Protein AF-A0A9X3INJ3-F1 (afdb_monomer)

Solvent-accessible surface area (backbone atoms only — not comparable to full-atom values): 10572 Å² total; per-residue (Å²): 135,87,86,80,90,77,91,78,90,79,89,77,86,82,79,83,78,80,84,75,80,87,81,88,72,90,76,90,74,85,86,81,88,76,89,84,79,93,75,93,72,85,84,76,77,77,71,70,76,76,66,77,76,78,73,54,71,67,59,53,51,51,54,48,41,54,52,49,52,53,53,45,51,53,50,52,51,50,50,54,54,51,53,52,49,50,54,58,47,52,54,52,34,54,50,27,50,52,52,37,55,51,52,56,52,47,65,72,72,66,77,70,95,57,58,72,59,55,52,50,55,39,55,52,22,52,52,44,42,61,53,40,54,56,49,50,54,53,48,52,52,51,50,53,52,51,51,51,52,45,52,52,50,52,52,52,42,51,51,53,52,49,54,55,68,74,71,113

Radius of gyration: 36.25 Å; Cα contacts (8 Å, |Δi|>4): 52; chains: 1; bounding box: 55×64×109 Å

pLDDT: mean 75.31, std 24.05, range [32.44, 98.19]

Mean predicted aligned error: 16.63 Å

Nearest PDB structures (foldseek):
  7p3r-assembly1_C  TM=8.326E-01  e=7.470E-01  Vibrio cholerae O1 biovar El Tor str. N16961
  6zw4-assembly1_E  TM=5.833E-01  e=7.932E-01  Nostoc punctiforme
  8to0-assembly1_GU  TM=4.268E-01  e=2.860E-01  Mus musculus
  7a0g-assembly1_III  TM=4.898E-01  e=7.035E-01  Serratia marcescens
  7a0g-assembly1_DDD  TM=4.749E-01  e=1.282E+00  Serratia marcescens

Foldseek 3Di:
DDDDDDDDDDDDDDDPPDDDDDDDDDDDDDDDDDPDDDDPDDDDPPPPVPPVPPDDPLVVLVVVLVVLVVVLVVLVVVLVVLVVVLVVLVVLLVVLVVLLVVLVVCVVVVPDPPVVVSVVSNVVSVVSNVVSVVVNVVSVVVSVVSVVVSVVSVVVSVVSVVVSVVVD

Secondary structure (DSSP, 8-state):
--------------------------------------------------------HHHHHHHHHHHHHHHHHHHHHHHHHHHHHHHHHHHHHHHHHHHHHHHHHHHHHT--S-HHHHHHHHHHHHHHHHHHHHHHHHHHHHHHHHHHHHHHHHHHHHHHHHHHHH--

Structure (mmCIF, N/CA/C/O backbone):
data_AF-A0A9X3INJ3-F1
#
_entry.id   AF-A0A9X3INJ3-F1
#
loop_
_atom_site.group_PDB
_atom_site.id
_atom_site.type_symbol
_atom_site.label_atom_id
_atom_site.label_alt_id
_atom_site.label_comp_id
_atom_site.label_asym_id
_atom_site.label_entity_id
_atom_site.label_seq_id
_atom_site.pdbx_PDB_ins_code
_atom_site.Cartn_x
_atom_site.Cartn_y
_atom_site.Cartn_z
_atom_site.occupancy
_atom_site.B_iso_or_equiv
_atom_site.auth_seq_id
_atom_site.auth_comp_id
_atom_site.auth_asym_id
_atom_site.auth_atom_id
_atom_site.pdbx_PDB_model_num
ATOM 1 N N . MET A 1 1 ? 26.661 41.328 46.134 1.00 37.25 1 MET A N 1
ATOM 2 C CA . MET A 1 1 ? 27.482 41.002 47.322 1.00 37.25 1 MET A CA 1
ATOM 3 C C . MET A 1 1 ? 26.987 39.696 47.936 1.00 37.25 1 MET A C 1
ATOM 5 O O . MET A 1 1 ? 25.804 39.412 47.857 1.00 37.25 1 MET A O 1
ATOM 9 N N . ALA A 1 2 ? 27.930 38.893 48.427 1.00 42.88 2 ALA A N 1
ATOM 10 C CA . ALA A 1 2 ? 27.868 37.470 48.782 1.00 42.88 2 ALA A CA 1
ATOM 11 C C . ALA A 1 2 ? 26.793 37.048 49.816 1.00 42.88 2 ALA A C 1
ATOM 13 O O . ALA A 1 2 ? 26.476 37.833 50.701 1.00 42.88 2 ALA A O 1
ATOM 14 N N . ALA A 1 3 ? 26.373 35.768 49.830 1.00 36.19 3 ALA A N 1
ATOM 15 C CA . ALA A 1 3 ? 26.987 34.766 50.725 1.00 36.19 3 ALA A CA 1
ATOM 16 C C . ALA A 1 3 ? 26.272 33.392 50.814 1.00 36.19 3 ALA A C 1
ATOM 18 O O . ALA A 1 3 ? 25.094 33.285 51.125 1.00 36.19 3 ALA A O 1
ATOM 19 N N . ARG A 1 4 ? 27.125 32.358 50.740 1.00 38.00 4 ARG A N 1
ATOM 20 C CA . ARG A 1 4 ? 27.182 31.136 51.571 1.00 38.00 4 ARG A CA 1
ATOM 21 C C . ARG A 1 4 ? 26.142 30.020 51.404 1.00 38.00 4 ARG A C 1
ATOM 23 O O . ARG A 1 4 ? 25.100 29.968 52.044 1.00 38.00 4 ARG A O 1
ATOM 30 N N . GLN A 1 5 ? 26.640 28.977 50.740 1.00 46.69 5 GLN A N 1
ATOM 31 C CA . GLN A 1 5 ? 26.386 27.569 51.040 1.00 46.69 5 GLN A CA 1
ATOM 32 C C . GLN A 1 5 ? 26.570 27.245 52.535 1.00 46.69 5 GLN A C 1
ATOM 34 O O . GLN A 1 5 ? 27.584 27.597 53.145 1.00 46.69 5 GLN A O 1
ATOM 39 N N . ARG A 1 6 ? 25.654 26.441 53.085 1.00 44.66 6 ARG A N 1
ATOM 40 C CA . ARG A 1 6 ? 25.938 25.539 54.208 1.00 44.66 6 ARG A CA 1
ATOM 41 C C . ARG A 1 6 ? 25.387 24.151 53.898 1.00 44.66 6 ARG A C 1
ATOM 43 O O . ARG A 1 6 ? 24.183 23.933 53.889 1.00 44.66 6 ARG A O 1
ATOM 50 N N . ARG A 1 7 ? 26.308 23.209 53.677 1.00 43.25 7 ARG A N 1
ATOM 51 C CA . ARG A 1 7 ? 26.059 21.768 53.776 1.00 43.25 7 ARG A CA 1
ATOM 52 C C . ARG A 1 7 ? 25.713 21.428 55.228 1.00 43.25 7 ARG A C 1
ATOM 54 O O . ARG A 1 7 ? 26.461 21.798 56.131 1.00 43.25 7 ARG A O 1
ATOM 61 N N . ARG A 1 8 ? 24.656 20.646 55.442 1.00 41.75 8 ARG A N 1
ATOM 62 C CA . ARG A 1 8 ? 24.511 19.800 56.631 1.00 41.75 8 ARG A CA 1
ATOM 63 C C . ARG A 1 8 ? 24.360 18.351 56.180 1.00 41.75 8 ARG A C 1
ATOM 65 O O . ARG A 1 8 ? 23.383 17.998 55.534 1.00 41.75 8 ARG A O 1
ATOM 72 N N . LYS A 1 9 ? 25.368 17.540 56.513 1.00 42.38 9 LYS A N 1
ATOM 73 C CA . LYS A 1 9 ? 25.232 16.091 56.672 1.00 42.38 9 LYS A CA 1
ATOM 74 C C . LYS A 1 9 ? 24.549 15.854 58.020 1.00 42.38 9 LYS A C 1
ATOM 76 O O . LYS A 1 9 ? 25.001 16.403 59.022 1.00 42.38 9 LYS A O 1
ATOM 81 N N . GLY A 1 10 ? 23.509 15.034 58.028 1.00 41.25 10 GLY A N 1
ATOM 82 C CA . GLY A 1 10 ? 22.873 14.502 59.226 1.00 41.25 10 GLY A CA 1
ATOM 83 C C . GLY A 1 10 ? 22.195 13.193 58.853 1.00 41.25 10 GLY A C 1
ATOM 84 O O . GLY A 1 10 ? 21.241 13.195 58.087 1.00 41.25 10 GLY A O 1
ATOM 85 N N . ASN A 1 11 ? 22.763 12.087 59.327 1.00 40.94 11 ASN A N 1
ATOM 86 C CA . ASN A 1 11 ? 22.189 10.750 59.243 1.00 40.94 11 ASN A CA 1
ATOM 87 C C . ASN A 1 11 ? 20.947 10.668 60.137 1.00 40.94 11 ASN A C 1
ATOM 89 O O . ASN A 1 11 ? 20.988 11.170 61.258 1.00 40.94 11 ASN A O 1
ATOM 93 N N . GLY A 1 12 ? 19.917 9.945 59.697 1.00 39.34 12 GLY A N 1
ATOM 94 C CA . GLY A 1 12 ? 18.879 9.446 60.600 1.00 39.34 12 GLY A CA 1
ATOM 95 C C . GLY A 1 12 ? 17.473 9.483 60.019 1.00 39.34 12 GLY A C 1
ATOM 96 O O . GLY A 1 12 ? 16.795 10.492 60.125 1.00 39.34 12 GLY A O 1
ATOM 97 N N . SER A 1 13 ? 17.048 8.346 59.462 1.00 51.56 13 SER A N 1
ATOM 98 C CA . SER A 1 13 ? 15.657 7.866 59.437 1.00 51.56 13 SER A CA 1
ATOM 99 C C . SER A 1 13 ? 14.549 8.889 59.136 1.00 51.56 13 SER A C 1
ATOM 101 O O . SER A 1 13 ? 13.801 9.264 60.038 1.00 51.56 13 SER A O 1
ATOM 103 N N . ASP A 1 14 ? 14.346 9.219 57.861 1.00 37.09 14 ASP A N 1
ATOM 104 C CA . ASP A 1 14 ? 13.093 9.841 57.423 1.00 37.09 14 ASP A CA 1
ATOM 105 C C . ASP A 1 14 ? 12.085 8.768 57.002 1.00 37.09 14 ASP A C 1
ATOM 107 O O . ASP A 1 14 ? 12.082 8.243 55.887 1.00 37.09 14 ASP A O 1
ATOM 111 N N . ARG A 1 15 ? 11.203 8.442 57.951 1.00 40.09 15 ARG A N 1
ATOM 112 C CA . ARG A 1 15 ? 9.884 7.881 57.664 1.00 40.09 15 ARG A CA 1
ATOM 113 C C . ARG A 1 15 ? 9.067 8.966 56.963 1.00 40.09 15 ARG A C 1
ATOM 115 O O . ARG A 1 15 ? 8.574 9.881 57.617 1.00 40.09 15 ARG A O 1
ATOM 122 N N . MET A 1 16 ? 8.855 8.835 55.656 1.00 33.16 16 MET A N 1
ATOM 123 C CA . MET A 1 16 ? 7.776 9.558 54.984 1.00 33.16 16 MET A CA 1
ATOM 124 C C . MET A 1 16 ? 6.436 8.933 55.384 1.00 33.16 16 MET A C 1
ATOM 126 O O . MET A 1 16 ? 5.997 7.927 54.830 1.00 33.16 16 MET A O 1
ATOM 130 N N . VAL A 1 17 ? 5.792 9.534 56.381 1.00 33.91 17 VAL A N 1
ATOM 131 C CA . VAL A 1 17 ? 4.370 9.333 56.655 1.00 33.91 17 VAL A CA 1
ATOM 132 C C . VAL A 1 17 ? 3.607 10.203 55.659 1.00 33.91 17 VAL A C 1
ATOM 134 O O . VAL A 1 17 ? 3.497 11.413 55.837 1.00 33.91 17 VAL A O 1
ATOM 137 N N . VAL A 1 18 ? 3.107 9.593 54.585 1.00 37.69 18 VAL A N 1
ATOM 138 C CA . VAL A 1 18 ? 2.124 10.237 53.708 1.00 37.69 18 VAL A CA 1
ATOM 139 C C . VAL A 1 18 ? 0.793 10.240 54.454 1.00 37.69 18 VAL A C 1
ATOM 141 O O . VAL A 1 18 ? 0.135 9.211 54.602 1.00 37.69 18 VAL A O 1
ATOM 144 N N . SER A 1 19 ? 0.415 11.408 54.960 1.00 34.38 19 SER A N 1
ATOM 145 C CA . SER A 1 19 ? -0.905 11.680 55.509 1.00 34.38 19 SER A CA 1
ATOM 146 C C . SER A 1 19 ? -1.931 11.736 54.372 1.00 34.38 19 SER A C 1
ATOM 148 O O . SER A 1 19 ? -2.083 12.747 53.695 1.00 34.38 19 SER A O 1
ATOM 150 N N . CYS A 1 20 ? -2.668 10.644 54.162 1.00 32.44 20 CYS A N 1
ATOM 151 C CA . CYS A 1 20 ? -3.942 10.697 53.446 1.00 32.44 20 CYS A CA 1
ATOM 152 C C . CYS A 1 20 ? -5.075 10.908 54.454 1.00 32.44 20 CYS A C 1
ATOM 154 O O . CYS A 1 20 ? -5.321 10.073 55.326 1.00 32.44 20 CYS A O 1
ATOM 156 N N . SER A 1 21 ? -5.748 12.050 54.334 1.00 33.12 21 SER A N 1
ATOM 157 C CA . SER A 1 21 ? -6.966 12.398 55.063 1.00 33.12 21 SER A CA 1
ATOM 158 C C . SER A 1 21 ? -8.090 11.372 54.826 1.00 33.12 21 SER A C 1
ATOM 160 O O . SER A 1 21 ? -8.187 10.808 53.734 1.00 33.12 21 SER A O 1
ATOM 162 N N . PRO A 1 22 ? -8.986 11.143 55.805 1.00 39.06 22 PRO A N 1
ATOM 163 C CA . PRO A 1 22 ? -10.019 10.127 55.690 1.00 39.06 22 PRO A CA 1
ATOM 164 C C . PRO A 1 22 ? -11.254 10.701 54.987 1.00 39.06 22 PRO A C 1
ATOM 166 O O . PRO A 1 22 ? -12.065 11.401 55.595 1.00 39.06 22 PRO A O 1
ATOM 169 N N . ILE A 1 23 ? -11.454 10.359 53.714 1.00 39.19 23 ILE A N 1
ATOM 170 C CA . ILE A 1 23 ? -12.781 10.473 53.101 1.00 39.19 23 ILE A CA 1
ATOM 171 C C . ILE A 1 23 ? -13.597 9.267 53.564 1.00 39.19 23 ILE A C 1
ATOM 173 O O . ILE A 1 23 ? -13.473 8.151 53.065 1.00 39.19 23 ILE A O 1
ATOM 177 N N . ARG A 1 24 ? -14.443 9.524 54.565 1.00 44.22 24 ARG A N 1
ATOM 178 C CA . ARG A 1 24 ? -15.572 8.678 54.955 1.00 44.22 24 ARG A CA 1
ATOM 179 C C . ARG A 1 24 ? -16.415 8.342 53.723 1.00 44.22 24 ARG A C 1
ATOM 181 O O . ARG A 1 24 ? -17.134 9.219 53.255 1.00 44.22 24 ARG A O 1
ATOM 188 N N . LYS A 1 25 ? -16.460 7.076 53.304 1.00 41.50 25 LYS A N 1
ATOM 189 C CA . LYS A 1 25 ? -17.692 6.454 52.789 1.00 41.50 25 LYS A CA 1
ATOM 190 C C . LYS A 1 25 ? -17.772 5.001 53.248 1.00 41.50 25 LYS A C 1
ATOM 192 O O . LYS A 1 25 ? -16.819 4.238 53.164 1.00 41.50 25 LYS A O 1
ATOM 197 N N . ARG A 1 26 ? -18.936 4.691 53.813 1.00 43.78 26 ARG A N 1
ATOM 198 C CA . ARG A 1 26 ? -19.345 3.415 54.389 1.00 43.78 26 ARG A CA 1
ATOM 199 C C . ARG A 1 26 ? -19.312 2.316 53.323 1.00 43.78 26 ARG A C 1
ATOM 201 O O . ARG A 1 26 ? -19.995 2.431 52.313 1.00 43.78 26 ARG A O 1
ATOM 208 N N . CYS A 1 27 ? -18.625 1.224 53.617 1.00 33.06 27 CYS A N 1
ATOM 209 C CA . CYS A 1 27 ? -19.067 -0.110 53.233 1.00 33.06 27 CYS A CA 1
ATOM 210 C C . CYS A 1 27 ? -18.852 -0.987 54.460 1.00 33.06 27 CYS A C 1
ATOM 212 O O . CYS A 1 27 ? -17.725 -1.154 54.922 1.00 33.06 27 CYS A O 1
ATOM 214 N N . GLY A 1 28 ? -19.960 -1.420 55.056 1.00 36.62 28 GLY A N 1
ATOM 215 C CA . GLY A 1 28 ? -19.946 -2.289 56.217 1.00 36.62 28 GLY A CA 1
ATOM 216 C C . GLY A 1 28 ? -19.360 -3.641 55.839 1.00 36.62 28 GLY A C 1
ATOM 217 O O . GLY A 1 28 ? -19.847 -4.295 54.922 1.00 36.62 28 GLY A O 1
ATOM 218 N N . ILE A 1 29 ? -18.333 -4.051 56.570 1.00 37.44 29 ILE A N 1
ATOM 219 C CA . ILE A 1 29 ? -17.998 -5.455 56.753 1.00 37.44 29 ILE A CA 1
ATOM 220 C C . ILE A 1 29 ? -18.243 -5.726 58.231 1.00 37.44 29 ILE A C 1
ATOM 222 O O . ILE A 1 29 ? -17.855 -4.943 59.099 1.00 37.44 29 ILE A O 1
ATOM 226 N N . ILE A 1 30 ? -18.991 -6.794 58.468 1.00 38.09 30 ILE A N 1
ATOM 227 C CA . ILE A 1 30 ? -19.385 -7.303 59.773 1.00 38.09 30 ILE A CA 1
ATOM 228 C C . ILE A 1 30 ? -18.137 -7.510 60.641 1.00 38.09 30 ILE A C 1
ATOM 230 O O . ILE A 1 30 ? -17.103 -7.990 60.179 1.00 38.09 30 ILE A O 1
ATOM 234 N N . VAL A 1 31 ? -18.276 -7.106 61.899 1.00 42.25 31 VAL A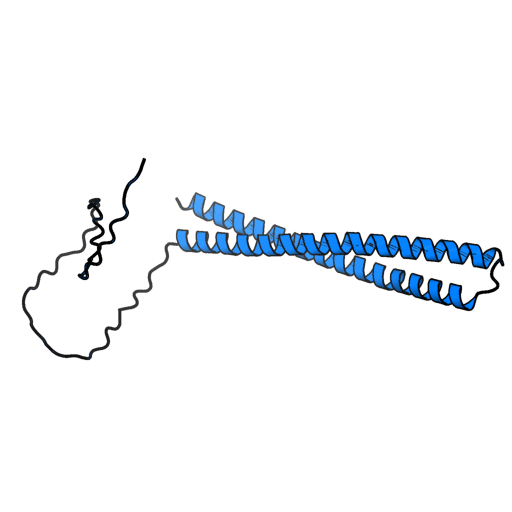 N 1
ATOM 235 C CA . VAL A 1 31 ? -17.335 -7.279 63.004 1.00 42.25 31 VAL A CA 1
ATOM 236 C C . VAL A 1 31 ? -16.952 -8.753 63.162 1.00 42.25 31 VAL A C 1
ATOM 238 O O . VAL A 1 31 ? -17.825 -9.606 63.290 1.00 42.25 31 VAL A O 1
ATOM 241 N N . ALA A 1 32 ? -15.653 -9.027 63.246 1.00 36.66 32 ALA A N 1
ATOM 242 C CA . ALA A 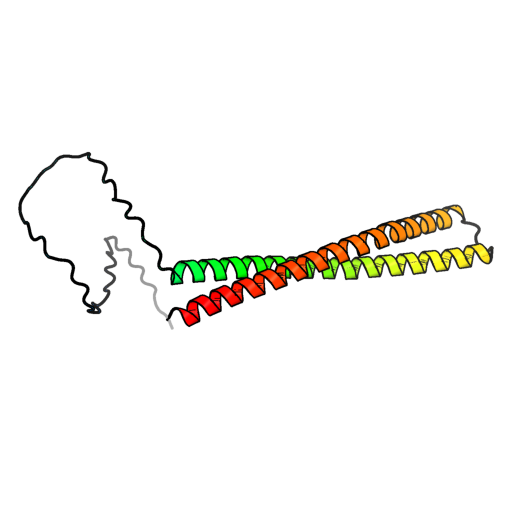1 32 ? -15.129 -10.097 64.085 1.00 36.66 32 ALA A CA 1
ATOM 243 C C . ALA A 1 32 ? -14.021 -9.473 64.938 1.00 36.66 32 ALA A C 1
ATOM 245 O O . ALA A 1 32 ? -12.874 -9.334 64.517 1.00 36.66 32 ALA A O 1
ATOM 246 N N . ASP A 1 33 ? -14.446 -8.979 66.094 1.00 44.56 33 ASP A N 1
ATOM 247 C CA . ASP A 1 33 ? -13.589 -8.682 67.227 1.00 44.56 33 ASP A CA 1
ATOM 248 C C . ASP A 1 33 ? -13.317 -10.032 67.892 1.00 44.56 33 ASP A C 1
ATOM 250 O O . ASP A 1 33 ? -14.250 -10.678 68.363 1.00 44.56 33 ASP A O 1
ATOM 254 N N . ASP A 1 34 ? -12.074 -10.500 67.854 1.00 35.66 34 ASP A N 1
ATOM 255 C CA . ASP A 1 34 ? -11.632 -11.517 68.802 1.00 35.66 34 ASP A CA 1
ATOM 256 C C . ASP A 1 34 ? -10.166 -11.258 69.135 1.00 35.66 34 ASP A C 1
ATOM 258 O O . ASP A 1 34 ? -9.215 -11.653 68.452 1.00 35.66 34 ASP A O 1
ATOM 262 N N . SER A 1 35 ? -9.994 -10.459 70.180 1.00 47.41 35 SER A N 1
ATOM 263 C CA . SER A 1 35 ? -8.727 -10.328 70.866 1.00 47.41 35 SER A CA 1
ATOM 264 C C . SER A 1 35 ? -8.492 -11.606 71.668 1.00 47.41 35 SER A C 1
ATOM 266 O O . SER A 1 35 ? -9.331 -11.981 72.480 1.00 47.41 35 SER A O 1
ATOM 268 N N . ARG A 1 36 ? -7.277 -12.158 71.526 1.00 46.62 36 ARG A N 1
ATOM 269 C CA . ARG A 1 36 ? -6.676 -13.319 72.220 1.00 46.62 36 ARG A CA 1
ATOM 270 C C . ARG A 1 36 ? -6.731 -14.597 71.391 1.00 46.62 36 ARG A C 1
ATOM 272 O O . ARG A 1 36 ? -7.689 -15.338 71.462 1.00 46.62 36 ARG A O 1
ATOM 279 N N . LEU A 1 37 ? -5.618 -14.897 70.726 1.00 41.94 37 LEU A N 1
ATOM 280 C CA . LEU A 1 37 ? -4.952 -16.201 70.779 1.00 41.94 37 LEU A CA 1
ATOM 281 C C . LEU A 1 37 ? -3.557 -16.012 70.174 1.00 41.94 37 LEU A C 1
ATOM 283 O O . LEU A 1 37 ? -3.386 -15.803 68.975 1.00 41.94 37 LEU A O 1
ATOM 287 N N . GLY A 1 38 ? -2.546 -16.010 71.042 1.00 45.28 38 GLY A N 1
ATOM 288 C CA . GLY A 1 38 ? -1.163 -16.140 70.616 1.00 45.28 38 GLY A CA 1
ATOM 289 C C . GLY A 1 38 ? -0.933 -17.561 70.123 1.00 45.28 38 GLY A C 1
ATOM 290 O O . GLY A 1 38 ? -1.098 -18.509 70.886 1.00 45.28 38 GLY A O 1
ATOM 291 N N . CYS A 1 39 ? -0.527 -17.707 68.867 1.00 36.22 39 CYS A N 1
ATOM 292 C CA . CYS A 1 39 ? 0.024 -18.946 68.333 1.00 36.22 39 CYS A CA 1
ATOM 293 C C . CYS A 1 39 ? 1.221 -18.591 67.445 1.00 36.22 39 CYS A C 1
ATOM 295 O O . CYS A 1 39 ? 1.070 -18.206 66.288 1.00 36.22 39 CYS A O 1
ATOM 297 N N . ASN A 1 40 ? 2.421 -18.702 68.019 1.00 46.94 40 ASN A N 1
ATOM 298 C CA . ASN A 1 40 ? 3.650 -18.910 67.263 1.00 46.94 40 ASN A CA 1
ATOM 299 C C . ASN A 1 40 ? 3.553 -20.286 66.596 1.00 46.94 40 ASN A C 1
ATOM 301 O O . ASN A 1 40 ? 3.553 -21.275 67.321 1.00 46.94 40 ASN A O 1
ATOM 305 N N . LEU A 1 41 ? 3.455 -20.336 65.264 1.00 42.88 41 LEU A N 1
ATOM 306 C CA . LEU A 1 41 ? 3.723 -21.507 64.413 1.00 42.88 41 LEU A CA 1
ATOM 307 C C . LEU A 1 41 ? 3.742 -21.059 62.934 1.00 42.88 41 LEU A C 1
ATOM 309 O O . LEU A 1 41 ? 2.711 -20.936 62.278 1.00 42.88 41 LEU A O 1
ATOM 313 N N . GLU A 1 42 ? 4.940 -20.796 62.414 1.00 41.59 42 GLU A N 1
ATOM 314 C CA . GLU A 1 42 ? 5.266 -20.924 60.981 1.00 41.59 42 GLU A CA 1
ATOM 315 C C . GLU A 1 42 ? 5.359 -22.433 60.632 1.00 41.59 42 GLU A C 1
ATOM 317 O O . GLU A 1 42 ? 5.696 -23.205 61.533 1.00 41.59 42 GLU A O 1
ATOM 322 N N . PRO A 1 43 ? 5.132 -22.911 59.385 1.00 52.25 43 PRO A N 1
ATOM 323 C CA . PRO A 1 43 ? 4.982 -22.185 58.129 1.00 52.25 43 PRO A CA 1
ATOM 324 C C . PRO A 1 43 ? 3.759 -22.697 57.336 1.00 52.25 43 PRO A C 1
ATOM 326 O O . PRO A 1 43 ? 3.887 -23.460 56.376 1.00 52.25 43 PRO A O 1
ATOM 329 N N . TYR A 1 44 ? 2.542 -22.291 57.698 1.00 46.88 44 TYR A N 1
ATOM 330 C CA . TYR A 1 44 ? 1.426 -22.451 56.767 1.00 46.88 44 TYR A CA 1
ATOM 331 C C . TYR A 1 44 ? 1.519 -21.324 55.752 1.00 46.88 44 TYR A C 1
ATOM 333 O O . TYR A 1 44 ? 1.190 -20.175 56.051 1.00 46.88 44 TYR A O 1
ATOM 341 N N . ARG A 1 45 ? 2.009 -21.666 54.549 1.00 45.12 45 ARG A N 1
ATOM 342 C CA . ARG A 1 45 ? 1.847 -20.865 53.333 1.00 45.12 45 ARG A CA 1
ATOM 343 C C . ARG A 1 45 ? 0.481 -20.199 53.407 1.00 45.12 45 ARG A C 1
ATOM 345 O O . ARG A 1 45 ? -0.540 -20.875 53.290 1.00 45.12 45 ARG A O 1
ATOM 352 N N . ARG A 1 46 ? 0.475 -18.875 53.581 1.00 45.19 46 ARG A N 1
ATOM 353 C CA . ARG A 1 46 ? -0.667 -18.048 53.220 1.00 45.19 46 ARG A CA 1
ATOM 354 C C . ARG A 1 46 ? -0.928 -18.353 51.755 1.00 45.19 46 ARG A C 1
ATOM 356 O O . ARG A 1 46 ? -0.323 -17.758 50.867 1.00 45.19 46 ARG A O 1
ATOM 363 N N . ILE A 1 47 ? -1.827 -19.293 51.497 1.00 51.72 47 ILE A N 1
ATOM 364 C CA . ILE A 1 47 ? -2.667 -19.202 50.325 1.00 51.72 47 ILE A CA 1
ATOM 365 C C . ILE A 1 47 ? -3.402 -17.895 50.584 1.00 51.72 47 ILE A C 1
ATOM 367 O O . ILE A 1 47 ? -4.384 -17.848 51.321 1.00 51.72 47 ILE A O 1
ATOM 371 N N . CYS A 1 48 ? -2.839 -16.797 50.069 1.00 48.00 48 CYS A N 1
ATOM 372 C CA . CYS A 1 48 ? -3.642 -15.663 49.676 1.00 48.00 48 CYS A CA 1
ATOM 373 C C . CYS A 1 48 ? -4.739 -16.309 48.855 1.00 48.00 48 CYS A C 1
ATOM 375 O O . CYS A 1 48 ? -4.466 -16.782 47.752 1.00 48.00 48 CYS A O 1
ATOM 377 N N . VAL A 1 49 ? -5.913 -16.467 49.466 1.00 52.19 49 VAL A N 1
ATOM 378 C CA . VAL A 1 49 ? -7.117 -16.912 48.791 1.00 52.19 49 VAL A CA 1
ATOM 379 C C . VAL A 1 49 ? -7.212 -15.941 47.636 1.00 52.19 49 VAL A C 1
ATOM 381 O O . VAL A 1 49 ? -7.490 -14.754 47.822 1.00 52.19 49 VAL A O 1
ATOM 384 N N . LEU A 1 50 ? -6.796 -16.419 46.467 1.00 57.12 50 LEU A N 1
ATOM 385 C CA . LEU A 1 50 ? -6.845 -15.708 45.215 1.00 57.12 50 LEU A CA 1
ATOM 386 C C . LEU A 1 50 ? -8.329 -15.712 44.889 1.00 57.12 50 LEU A C 1
ATOM 388 O O . LEU A 1 50 ? -8.783 -16.479 44.049 1.00 57.12 50 LEU A O 1
ATOM 392 N N . PHE A 1 51 ? -9.106 -14.935 45.651 1.00 47.69 51 PHE A N 1
ATOM 393 C CA . PHE A 1 51 ? -10.463 -14.603 45.289 1.00 47.69 51 PHE A CA 1
ATOM 394 C C . PHE A 1 51 ? -10.346 -14.138 43.846 1.00 47.69 51 PHE A C 1
ATOM 396 O O . PHE A 1 51 ? -9.590 -13.185 43.598 1.00 47.69 51 PHE A O 1
ATOM 403 N N . PRO A 1 52 ? -10.999 -14.820 42.888 1.00 60.25 52 PRO A N 1
ATOM 404 C CA . PRO A 1 52 ? -11.082 -14.304 41.542 1.00 60.25 52 PRO A CA 1
ATOM 405 C C . PRO A 1 52 ? -11.651 -12.905 41.717 1.00 60.25 52 PRO A C 1
ATOM 407 O O . PRO A 1 52 ? -12.784 -12.749 42.173 1.00 60.25 52 PRO A O 1
ATOM 410 N N . ARG A 1 53 ? -10.834 -11.871 41.493 1.00 58.91 53 ARG A N 1
ATOM 411 C CA . ARG A 1 53 ? -11.341 -10.505 41.479 1.00 58.91 53 ARG A CA 1
ATOM 412 C C . ARG A 1 53 ? -12.279 -10.475 40.290 1.00 58.91 53 ARG A C 1
ATOM 414 O O . ARG A 1 53 ? -11.809 -10.341 39.162 1.00 58.91 53 ARG A O 1
ATOM 421 N N . PHE A 1 54 ? -13.566 -10.692 40.551 1.00 59.34 54 PHE A N 1
ATOM 422 C CA . PHE A 1 54 ? -14.615 -10.586 39.556 1.00 59.34 54 PHE A CA 1
ATOM 423 C C . PHE A 1 54 ? -14.451 -9.211 38.923 1.00 59.34 54 PHE A C 1
ATOM 425 O O . PHE A 1 54 ? -14.532 -8.182 39.600 1.00 59.34 54 PHE A O 1
ATOM 432 N N . ARG A 1 55 ? -14.072 -9.204 37.648 1.00 67.38 55 ARG A N 1
ATOM 433 C CA . ARG A 1 55 ? -13.950 -7.964 36.897 1.00 67.38 55 ARG A CA 1
ATOM 434 C C . ARG A 1 55 ? -15.366 -7.465 36.635 1.00 67.38 55 ARG A C 1
ATOM 436 O O . ARG A 1 55 ? -16.266 -8.260 36.368 1.00 67.38 55 ARG A O 1
ATOM 443 N N . SER A 1 56 ? -15.583 -6.159 36.789 1.00 78.12 56 SER A N 1
ATOM 444 C CA . SER A 1 56 ? -16.846 -5.570 36.358 1.00 78.12 56 SER A CA 1
ATOM 445 C C . SER A 1 56 ? -16.914 -5.652 34.837 1.00 78.12 56 SER A C 1
ATOM 447 O O . SER A 1 56 ? -15.908 -5.416 34.164 1.00 78.12 56 SER A O 1
ATOM 449 N N . LYS A 1 57 ? -18.103 -5.950 34.303 1.00 79.50 57 LYS A N 1
ATOM 450 C CA . LYS A 1 57 ? -18.348 -5.993 32.853 1.00 79.50 57 LYS A CA 1
ATOM 451 C C . LYS A 1 57 ? -17.848 -4.718 32.165 1.00 79.50 57 LYS A C 1
ATOM 453 O O . LYS A 1 57 ? -17.189 -4.786 31.139 1.00 79.50 57 LYS A O 1
ATOM 458 N N . GLU A 1 58 ? -18.066 -3.569 32.798 1.00 81.50 58 GLU A N 1
ATOM 459 C CA . GLU A 1 58 ? -17.602 -2.259 32.337 1.00 81.50 58 GLU A CA 1
ATOM 460 C C . GLU A 1 58 ? -16.071 -2.172 32.175 1.00 81.50 58 GLU A C 1
ATOM 462 O O . GLU A 1 58 ? -15.567 -1.645 31.184 1.00 81.50 58 GLU A O 1
ATOM 467 N N . ARG A 1 59 ? -15.297 -2.738 33.115 1.00 83.69 59 ARG A N 1
ATOM 468 C CA . ARG A 1 59 ? -13.828 -2.739 33.031 1.00 83.69 59 ARG A CA 1
ATOM 469 C C . ARG A 1 59 ? -13.335 -3.632 31.897 1.00 83.69 59 ARG A C 1
ATOM 471 O O . ARG A 1 59 ? -12.349 -3.276 31.251 1.00 83.69 59 ARG A O 1
ATOM 478 N N . ASP A 1 60 ? -13.979 -4.776 31.690 1.00 87.19 60 ASP A N 1
ATOM 479 C CA . ASP A 1 60 ? -13.614 -5.687 30.606 1.00 87.19 60 ASP A CA 1
ATOM 480 C C . ASP A 1 60 ? -13.901 -5.044 29.247 1.00 87.19 60 ASP A C 1
ATOM 482 O O . ASP A 1 60 ? -12.998 -4.982 28.415 1.00 87.19 60 ASP A O 1
ATOM 486 N N . VAL A 1 61 ? -15.073 -4.423 29.070 1.00 87.31 61 VAL A N 1
ATOM 487 C CA . VAL A 1 61 ? -15.390 -3.720 27.818 1.00 87.31 61 VAL A CA 1
ATOM 488 C C . VAL A 1 61 ? -14.440 -2.548 27.571 1.00 87.31 61 VAL A C 1
ATOM 490 O O . VAL A 1 61 ? -13.945 -2.391 26.456 1.00 87.31 61 VAL A O 1
ATOM 493 N N . ARG A 1 62 ? -14.098 -1.758 28.599 1.00 87.75 62 ARG A N 1
ATOM 494 C CA . ARG A 1 62 ? -13.090 -0.696 28.452 1.00 87.75 62 ARG A CA 1
ATOM 495 C C . ARG A 1 62 ? -11.740 -1.255 28.003 1.00 87.75 62 ARG A C 1
ATOM 497 O O . ARG A 1 62 ? -11.134 -0.713 27.082 1.00 87.75 62 ARG A O 1
ATOM 504 N N . SER A 1 63 ? -11.291 -2.351 28.618 1.00 92.25 63 SER A N 1
ATOM 505 C CA . SER A 1 63 ? -10.043 -3.013 28.229 1.00 92.25 63 SER A CA 1
ATOM 506 C C . SER A 1 63 ? -10.086 -3.520 26.786 1.00 92.25 63 SER A C 1
ATOM 508 O O . SER A 1 63 ? -9.058 -3.488 26.112 1.00 92.25 63 SER A O 1
ATOM 510 N N . ASP A 1 64 ? -11.230 -4.005 26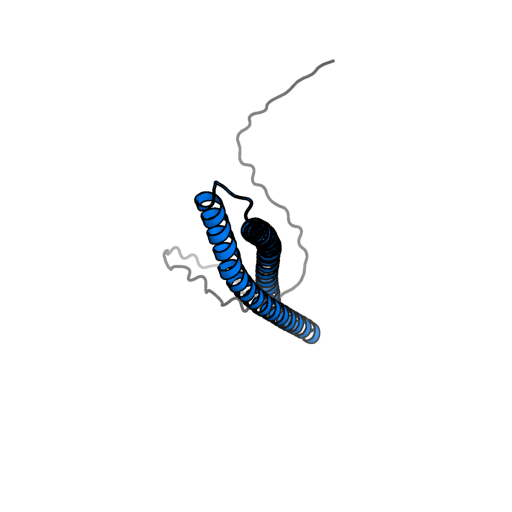.313 1.00 92.19 64 ASP A N 1
ATOM 511 C CA . ASP A 1 64 ? -11.370 -4.515 24.950 1.00 92.19 64 ASP A CA 1
ATOM 512 C C . ASP A 1 64 ? -11.404 -3.384 23.921 1.00 92.19 64 ASP A C 1
ATOM 514 O O . ASP A 1 64 ? -10.711 -3.465 22.907 1.00 92.19 64 ASP A O 1
ATOM 518 N N . VAL A 1 65 ? -12.089 -2.277 24.215 1.00 91.94 65 VAL A N 1
ATOM 519 C CA . VAL A 1 65 ? -12.042 -1.065 23.382 1.00 91.94 65 VAL A CA 1
ATOM 520 C C . VAL A 1 65 ? -10.608 -0.531 23.282 1.00 91.94 65 VAL A C 1
ATOM 522 O O . VAL A 1 65 ? -10.138 -0.246 22.182 1.00 91.94 65 VAL A O 1
ATOM 525 N N . GLU A 1 66 ? -9.871 -0.447 24.393 1.00 92.50 66 GLU A N 1
ATOM 526 C CA . GLU A 1 66 ? -8.459 -0.028 24.391 1.00 92.50 66 GLU A CA 1
ATOM 527 C C . GLU A 1 66 ? -7.586 -0.947 23.513 1.00 92.50 66 GLU A C 1
ATOM 529 O O . GLU A 1 66 ? -6.786 -0.476 22.696 1.00 92.50 66 GLU A O 1
ATOM 534 N N . ARG A 1 67 ? -7.776 -2.268 23.598 1.00 93.88 67 ARG A N 1
ATOM 535 C CA . ARG A 1 67 ? -7.060 -3.231 22.744 1.00 93.88 67 ARG A CA 1
ATOM 536 C C . ARG A 1 67 ? -7.396 -3.050 21.267 1.00 93.88 67 ARG A C 1
ATOM 538 O O . ARG A 1 67 ? -6.480 -2.986 20.447 1.00 93.88 67 ARG A O 1
ATOM 545 N N . LEU A 1 68 ? -8.678 -2.921 20.926 1.00 94.62 68 LEU A N 1
ATOM 546 C CA . LEU A 1 68 ? -9.120 -2.708 19.546 1.00 94.62 68 LEU A CA 1
ATOM 547 C C . LEU A 1 68 ? -8.562 -1.404 18.973 1.00 94.62 68 LEU A C 1
ATOM 549 O O . LEU A 1 68 ? -8.070 -1.403 17.849 1.00 94.62 68 LEU A O 1
ATOM 553 N N . THR A 1 69 ? -8.549 -0.318 19.753 1.00 92.44 69 THR A N 1
ATOM 554 C CA . THR A 1 69 ? -7.960 0.959 19.309 1.00 92.44 69 THR A CA 1
ATOM 555 C C . THR A 1 69 ? -6.457 0.843 19.048 1.00 92.44 69 THR A C 1
ATOM 557 O O . THR A 1 69 ? -5.951 1.401 18.076 1.00 92.44 69 THR A O 1
ATOM 560 N N . THR A 1 70 ? -5.738 0.056 19.852 1.00 95.81 70 THR A N 1
ATOM 561 C CA . THR A 1 70 ? -4.301 -0.185 19.657 1.00 95.81 70 THR A CA 1
ATOM 562 C C . THR A 1 70 ? -4.040 -0.923 18.342 1.00 95.81 70 THR A C 1
ATOM 564 O O . THR A 1 70 ? -3.166 -0.525 17.570 1.00 95.81 70 THR A O 1
ATOM 567 N N . ILE A 1 71 ? -4.835 -1.956 18.050 1.00 95.62 71 ILE A N 1
ATOM 568 C CA . ILE A 1 71 ? -4.764 -2.714 16.792 1.00 95.62 71 ILE A CA 1
ATOM 569 C C . ILE A 1 71 ? -5.170 -1.831 15.600 1.00 95.62 71 ILE A C 1
ATOM 571 O O . ILE A 1 71 ? -4.536 -1.860 14.549 1.00 95.62 71 ILE A O 1
ATOM 575 N N . GLN A 1 72 ? -6.196 -0.995 15.751 1.00 95.81 72 GLN A N 1
ATOM 576 C CA . GLN A 1 72 ? -6.621 -0.066 14.704 1.00 95.81 72 GLN A CA 1
ATOM 577 C C . GLN A 1 72 ? -5.509 0.930 14.337 1.00 95.81 72 GLN A C 1
ATOM 579 O O . GLN A 1 72 ? -5.303 1.229 13.156 1.00 95.81 72 GLN A O 1
ATOM 584 N N . ASN A 1 73 ? -4.772 1.424 15.334 1.00 95.44 73 ASN A N 1
ATOM 585 C CA . ASN A 1 73 ? -3.658 2.345 15.123 1.00 95.44 73 ASN A CA 1
ATOM 586 C C . ASN A 1 73 ? -2.484 1.666 14.410 1.00 95.44 73 ASN A C 1
ATOM 588 O O . ASN A 1 73 ? -1.903 2.262 13.502 1.00 95.44 73 ASN A O 1
ATOM 592 N N . SER A 1 74 ? -2.154 0.419 14.765 1.00 97.25 74 SER A N 1
ATOM 593 C CA . SER A 1 74 ? -1.095 -0.322 14.072 1.00 97.25 74 SER A CA 1
ATOM 594 C C . SER A 1 74 ? -1.463 -0.601 12.614 1.00 97.25 74 SER A C 1
ATOM 596 O O . SER A 1 74 ? -0.643 -0.358 11.733 1.00 97.25 74 SER A O 1
ATOM 598 N N . ILE A 1 75 ? -2.708 -1.000 12.335 1.00 97.31 75 ILE A N 1
ATOM 599 C CA . ILE A 1 75 ? -3.196 -1.191 10.961 1.00 97.31 75 ILE A CA 1
ATOM 600 C C . ILE A 1 75 ? -3.138 0.119 10.175 1.00 97.31 75 ILE A C 1
ATOM 602 O O . ILE A 1 75 ? -2.683 0.131 9.037 1.00 97.31 75 ILE A O 1
ATOM 606 N N . SER A 1 76 ? -3.553 1.235 10.777 1.00 97.31 76 SER A N 1
ATOM 607 C CA . SER A 1 76 ? -3.532 2.541 10.105 1.00 97.31 76 SER A CA 1
ATOM 608 C C . SER A 1 76 ? -2.114 2.985 9.745 1.00 97.31 76 SER A C 1
ATOM 610 O O . SER A 1 76 ? -1.906 3.543 8.672 1.00 97.31 76 SER A O 1
ATOM 612 N N . LYS A 1 77 ? -1.132 2.689 10.604 1.00 97.88 77 LYS A N 1
ATOM 613 C CA . LYS A 1 77 ? 0.280 2.934 10.304 1.00 97.88 77 LYS A CA 1
ATOM 614 C C . LYS A 1 77 ? 0.753 2.102 9.108 1.00 97.88 77 LYS A C 1
ATOM 616 O O . LYS A 1 77 ? 1.347 2.659 8.193 1.00 97.88 77 LYS A O 1
ATOM 621 N N . VAL A 1 78 ? 0.448 0.804 9.097 1.00 97.94 78 VAL A N 1
ATOM 622 C CA . VAL A 1 78 ? 0.836 -0.101 8.002 1.00 97.94 78 VAL A CA 1
ATOM 623 C C . VAL A 1 78 ? 0.174 0.301 6.682 1.00 97.94 78 VAL A C 1
ATOM 625 O O . VAL A 1 78 ? 0.830 0.277 5.648 1.00 97.94 78 VAL A O 1
ATOM 628 N N . ILE A 1 79 ? -1.094 0.729 6.703 1.00 98.19 79 ILE A N 1
ATOM 629 C CA . ILE A 1 79 ? -1.761 1.285 5.515 1.00 98.19 79 ILE A CA 1
ATOM 630 C C . ILE A 1 79 ? -0.954 2.466 4.962 1.00 98.19 79 ILE A C 1
ATOM 632 O O . ILE A 1 79 ? -0.642 2.472 3.776 1.00 98.19 79 ILE A O 1
ATOM 636 N N . GLY A 1 80 ? -0.552 3.413 5.817 1.00 97.94 80 GLY A N 1
ATOM 637 C CA . GLY A 1 80 ? 0.252 4.561 5.390 1.00 97.94 80 GLY A CA 1
ATOM 638 C C . GLY A 1 80 ? 1.621 4.173 4.816 1.00 97.94 80 GLY A C 1
ATOM 639 O O . GLY A 1 80 ? 2.058 4.757 3.828 1.00 97.94 80 GLY A O 1
ATOM 640 N N . GLU A 1 81 ? 2.290 3.167 5.386 1.00 97.81 81 GLU A N 1
ATOM 641 C CA . GLU A 1 81 ? 3.558 2.638 4.853 1.00 97.81 81 GLU A CA 1
ATOM 642 C C . GLU A 1 81 ? 3.370 2.014 3.458 1.00 97.81 81 GLU A C 1
ATOM 644 O O . GLU A 1 81 ? 4.167 2.262 2.552 1.00 97.81 81 GLU A O 1
ATOM 649 N N . ILE A 1 82 ? 2.288 1.258 3.255 1.00 97.75 82 ILE A N 1
ATOM 650 C CA . ILE A 1 82 ? 1.970 0.628 1.966 1.00 97.75 82 ILE A CA 1
ATOM 651 C C . ILE A 1 82 ? 1.565 1.673 0.915 1.00 97.75 82 ILE A C 1
ATOM 653 O O . ILE A 1 82 ? 1.952 1.560 -0.246 1.00 97.75 82 ILE A O 1
ATOM 657 N N . GLU A 1 83 ? 0.820 2.711 1.297 1.00 98.00 83 GLU A N 1
ATOM 658 C CA . GLU A 1 83 ? 0.489 3.829 0.403 1.00 98.00 83 GLU A CA 1
ATOM 659 C C . GLU A 1 83 ? 1.754 4.566 -0.063 1.00 98.00 83 GLU A C 1
ATOM 661 O O . GLU A 1 83 ? 1.882 4.898 -1.243 1.00 98.00 83 GLU A O 1
ATOM 666 N N . GLN A 1 84 ? 2.727 4.772 0.829 1.00 97.69 84 GLN A N 1
ATOM 667 C CA . GLN A 1 84 ? 4.026 5.344 0.463 1.00 97.69 84 GLN A CA 1
ATOM 668 C C . GLN A 1 84 ? 4.819 4.429 -0.477 1.00 97.69 84 GLN A C 1
ATOM 670 O O . GLN A 1 84 ? 5.409 4.915 -1.447 1.00 97.69 84 GLN A O 1
ATOM 675 N N . GLU A 1 85 ? 4.815 3.115 -0.228 1.00 96.19 85 GLU A N 1
ATOM 676 C CA . GLU A 1 85 ? 5.421 2.132 -1.133 1.00 96.19 85 GLU A CA 1
ATOM 677 C C . GLU A 1 85 ? 4.787 2.209 -2.528 1.00 96.19 85 GLU A C 1
ATOM 679 O O . GLU A 1 85 ? 5.519 2.252 -3.519 1.00 96.19 85 GLU A O 1
ATOM 684 N N . LEU A 1 86 ? 3.453 2.288 -2.609 1.00 97.69 86 LEU A N 1
ATOM 685 C CA . LEU A 1 86 ? 2.719 2.399 -3.869 1.00 97.69 86 LEU A CA 1
ATOM 686 C C . LEU A 1 86 ? 3.144 3.640 -4.653 1.00 97.69 86 LEU A C 1
ATOM 688 O O . LEU A 1 86 ? 3.490 3.531 -5.824 1.00 97.69 86 LEU A O 1
ATOM 692 N N . ILE A 1 87 ? 3.184 4.806 -4.003 1.00 97.88 87 ILE A N 1
ATOM 693 C CA . ILE A 1 87 ? 3.605 6.064 -4.637 1.00 97.88 87 ILE A CA 1
ATOM 694 C C . ILE A 1 87 ? 5.026 5.931 -5.206 1.00 97.88 87 ILE A C 1
ATOM 696 O O . ILE A 1 87 ? 5.271 6.263 -6.368 1.00 97.88 87 ILE A O 1
ATOM 700 N N . GLY A 1 88 ? 5.963 5.410 -4.407 1.00 97.38 88 GLY A N 1
ATOM 701 C CA . GLY A 1 88 ? 7.353 5.231 -4.832 1.00 97.38 88 GLY A CA 1
ATOM 702 C C . GLY A 1 88 ? 7.533 4.159 -5.912 1.00 97.38 88 GLY A C 1
ATOM 703 O O . GLY A 1 88 ? 8.453 4.237 -6.728 1.00 97.38 88 GLY A O 1
ATOM 704 N N . LEU A 1 89 ? 6.680 3.137 -5.937 1.00 97.19 89 LEU A N 1
ATOM 705 C CA . LEU A 1 89 ? 6.677 2.117 -6.979 1.00 97.19 89 LEU A CA 1
ATOM 706 C C . LEU A 1 89 ? 6.133 2.670 -8.297 1.00 97.19 89 LEU A C 1
ATOM 708 O O . LEU A 1 89 ? 6.807 2.535 -9.315 1.00 97.19 89 LEU A O 1
ATOM 712 N N . THR A 1 90 ? 4.986 3.348 -8.271 1.00 97.50 90 THR A N 1
ATOM 713 C CA . THR A 1 90 ? 4.376 3.960 -9.459 1.00 97.50 90 THR A CA 1
ATOM 714 C C . THR A 1 90 ? 5.330 4.947 -10.124 1.00 97.50 90 THR A C 1
ATOM 716 O O . THR A 1 90 ? 5.520 4.887 -11.333 1.00 97.50 90 THR A O 1
ATOM 719 N N . ALA A 1 91 ? 6.025 5.784 -9.346 1.00 97.19 91 ALA A N 1
ATOM 720 C CA . ALA A 1 91 ? 7.028 6.699 -9.894 1.00 97.19 91 ALA A CA 1
ATOM 721 C C . ALA A 1 91 ? 8.161 5.967 -10.641 1.00 97.19 91 ALA A C 1
ATOM 723 O O . ALA A 1 91 ? 8.578 6.396 -11.715 1.00 97.19 91 ALA A O 1
ATOM 724 N N . ARG A 1 92 ? 8.642 4.836 -10.105 1.00 96.25 92 ARG A N 1
ATOM 725 C CA . ARG A 1 92 ? 9.683 4.018 -10.755 1.00 96.25 92 ARG A CA 1
ATOM 726 C C . ARG A 1 92 ? 9.177 3.306 -12.009 1.00 96.25 92 ARG A C 1
ATOM 728 O O . ARG A 1 92 ? 9.953 3.135 -12.945 1.00 96.25 92 ARG A O 1
ATOM 735 N N . ILE A 1 93 ? 7.909 2.895 -12.028 1.00 97.56 93 ILE A N 1
ATOM 736 C CA . ILE A 1 93 ? 7.264 2.299 -13.206 1.00 97.56 93 ILE A CA 1
ATOM 737 C C . ILE A 1 93 ? 7.143 3.341 -14.320 1.00 97.56 93 ILE A C 1
ATOM 739 O O . ILE A 1 93 ? 7.533 3.057 -15.448 1.00 97.56 93 ILE A O 1
ATOM 743 N N . GLU A 1 94 ? 6.669 4.551 -14.018 1.00 97.38 94 GLU A N 1
ATOM 744 C CA . GLU A 1 94 ? 6.543 5.618 -15.023 1.00 97.38 94 GLU A CA 1
ATOM 745 C C . GLU A 1 94 ? 7.902 6.062 -15.583 1.00 97.38 94 GLU A C 1
ATOM 747 O O . GLU A 1 94 ? 8.044 6.283 -16.788 1.00 97.38 94 GLU A O 1
ATOM 752 N N . ASP A 1 95 ? 8.931 6.126 -14.739 1.00 96.44 95 ASP A N 1
ATOM 753 C CA . ASP A 1 95 ? 10.300 6.389 -15.184 1.00 96.44 95 ASP A CA 1
ATOM 754 C C . ASP A 1 95 ? 10.839 5.264 -16.090 1.00 96.44 95 ASP A C 1
ATOM 756 O O . ASP A 1 95 ? 11.399 5.529 -17.155 1.00 96.44 95 ASP A O 1
ATOM 760 N N . ALA A 1 96 ? 10.631 3.994 -15.721 1.00 96.38 96 ALA A N 1
ATOM 761 C CA . ALA A 1 96 ? 11.004 2.859 -16.568 1.00 96.38 96 ALA A CA 1
ATOM 762 C C . ALA A 1 96 ? 10.243 2.864 -17.904 1.00 96.38 96 ALA A C 1
ATOM 764 O O . ALA A 1 96 ? 10.840 2.615 -18.951 1.00 96.38 96 ALA A O 1
ATOM 765 N N . ARG A 1 97 ? 8.950 3.211 -17.887 1.00 96.25 97 ARG A N 1
ATOM 766 C CA . ARG A 1 97 ? 8.118 3.343 -19.089 1.00 96.25 97 ARG A CA 1
ATOM 767 C C . ARG A 1 97 ? 8.654 4.429 -20.015 1.00 96.25 97 ARG A C 1
ATOM 769 O O . ARG A 1 97 ? 8.773 4.196 -21.213 1.00 96.25 97 ARG A O 1
ATOM 776 N N . SER A 1 98 ? 9.007 5.586 -19.461 1.00 95.38 98 SER A N 1
ATOM 777 C CA . SER A 1 98 ? 9.556 6.713 -20.223 1.00 95.38 98 SER A CA 1
ATOM 778 C C . SER A 1 98 ? 10.887 6.349 -20.884 1.00 95.38 98 SER A C 1
ATOM 780 O O . SER A 1 98 ? 11.085 6.624 -22.065 1.00 95.38 98 SER A O 1
ATOM 782 N N . ARG A 1 99 ? 11.774 5.660 -20.152 1.00 92.44 99 ARG A N 1
ATOM 783 C CA . ARG A 1 99 ? 13.050 5.156 -20.687 1.00 92.44 99 ARG A CA 1
ATOM 784 C C . ARG A 1 99 ? 12.853 4.136 -21.805 1.00 92.44 99 ARG A C 1
ATOM 786 O O . ARG A 1 99 ? 13.495 4.254 -22.842 1.00 92.44 99 ARG A O 1
ATOM 793 N N . ALA A 1 100 ? 11.958 3.167 -21.614 1.00 92.88 100 ALA A N 1
ATOM 794 C CA . ALA A 1 100 ? 11.652 2.179 -22.643 1.00 92.88 100 ALA A CA 1
ATOM 795 C C . ALA A 1 100 ? 11.092 2.847 -23.909 1.00 92.88 100 ALA A C 1
ATOM 797 O O . ALA A 1 100 ? 11.563 2.564 -25.004 1.00 92.88 100 ALA A O 1
ATOM 798 N N . ALA A 1 101 ? 10.141 3.776 -23.765 1.00 92.25 101 ALA A N 1
ATOM 799 C CA . ALA A 1 101 ? 9.554 4.497 -24.893 1.00 92.25 101 ALA A CA 1
ATOM 800 C C . ALA A 1 101 ? 10.596 5.305 -25.685 1.00 92.25 101 ALA A C 1
ATOM 802 O O . ALA A 1 101 ? 10.575 5.280 -26.913 1.00 92.25 101 ALA A O 1
ATOM 803 N N . PHE A 1 102 ? 11.518 5.977 -24.989 1.00 90.31 102 PHE A N 1
ATOM 804 C CA . PHE A 1 102 ? 12.614 6.713 -25.619 1.00 90.31 102 PHE A CA 1
ATOM 805 C C . PHE A 1 102 ? 13.519 5.787 -26.446 1.00 90.31 102 PHE A C 1
ATOM 807 O O . PHE A 1 102 ? 13.723 6.032 -27.630 1.00 90.31 102 PHE A O 1
ATOM 814 N N . LEU A 1 103 ? 13.991 4.687 -25.849 1.00 87.75 103 LEU A N 1
ATOM 815 C CA . LEU A 1 103 ? 14.886 3.738 -26.521 1.00 87.75 103 LEU A CA 1
ATOM 816 C C . LEU A 1 103 ? 14.217 3.025 -27.699 1.00 87.75 103 LEU A C 1
ATOM 818 O O . LEU A 1 103 ? 14.863 2.759 -28.707 1.00 87.75 103 LEU A O 1
ATOM 822 N N . TYR A 1 104 ? 12.920 2.729 -27.596 1.00 85.88 104 TYR A N 1
ATOM 823 C CA . TYR A 1 104 ? 12.171 2.175 -28.721 1.00 85.88 104 TYR A CA 1
ATOM 824 C C . TYR A 1 104 ? 12.065 3.160 -29.891 1.00 85.88 104 TYR A C 1
ATOM 826 O O . TYR A 1 104 ? 12.134 2.723 -31.035 1.00 85.88 1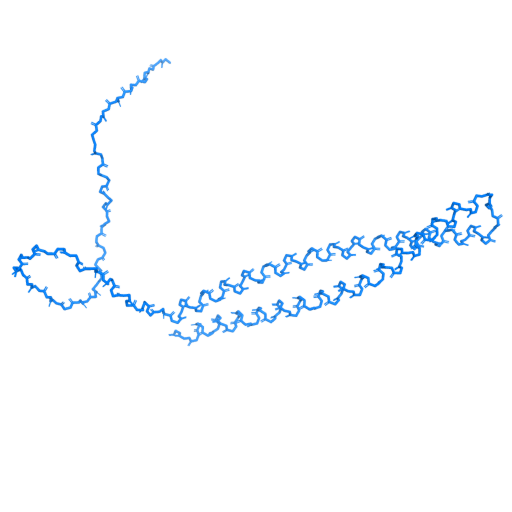04 TYR A O 1
ATOM 834 N N . GLY A 1 105 ? 11.917 4.463 -29.629 1.00 84.56 105 GLY A N 1
ATOM 835 C CA . GLY A 1 105 ? 11.941 5.490 -30.677 1.00 84.56 105 GLY A CA 1
ATOM 836 C C . GLY A 1 105 ? 13.300 5.571 -31.375 1.00 84.56 105 GLY A C 1
ATOM 837 O O . GLY A 1 105 ? 13.369 5.493 -32.598 1.00 84.56 105 GLY A O 1
ATOM 838 N N . ASP A 1 106 ? 14.372 5.613 -30.586 1.00 81.25 106 ASP A N 1
ATOM 839 C CA . ASP A 1 106 ? 15.758 5.721 -31.059 1.00 81.25 106 ASP A CA 1
ATOM 840 C C . ASP A 1 106 ? 16.195 4.511 -31.917 1.00 81.25 106 ASP A C 1
ATOM 842 O O . ASP A 1 106 ? 16.779 4.653 -32.993 1.00 81.25 106 ASP A O 1
ATOM 846 N N . MET A 1 107 ? 15.804 3.290 -31.522 1.00 71.56 107 MET A N 1
ATOM 847 C CA . 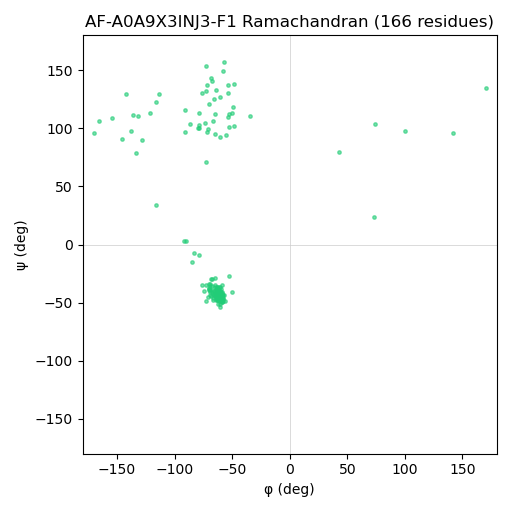MET A 1 107 ? 16.058 2.077 -32.318 1.00 71.56 107 MET A CA 1
ATOM 848 C C . MET A 1 107 ? 15.326 2.061 -33.669 1.00 71.56 107 MET A C 1
ATOM 850 O O . MET A 1 107 ? 15.802 1.423 -34.608 1.00 71.56 107 MET A O 1
ATOM 854 N N . ILE A 1 108 ? 14.167 2.720 -33.783 1.00 71.62 108 ILE A N 1
ATOM 855 C CA . ILE A 1 108 ? 13.400 2.794 -35.038 1.00 71.62 108 ILE A CA 1
ATOM 856 C C . ILE A 1 108 ? 14.048 3.784 -36.013 1.00 71.62 108 ILE A C 1
ATOM 858 O O . ILE A 1 108 ? 14.031 3.548 -37.222 1.00 71.62 108 ILE A O 1
ATOM 862 N N . GLU A 1 109 ? 14.632 4.867 -35.501 1.00 75.31 109 GLU A N 1
ATOM 863 C CA . GLU A 1 109 ? 15.289 5.908 -36.301 1.00 75.31 109 GLU A CA 1
ATOM 864 C C . GLU A 1 109 ? 16.698 5.495 -36.773 1.00 75.31 109 GLU A C 1
ATOM 866 O O . GLU A 1 109 ? 17.259 6.118 -37.675 1.00 75.31 109 GLU A O 1
ATOM 871 N N . GLY A 1 110 ? 17.218 4.368 -36.267 1.00 63.16 110 GLY A N 1
ATOM 872 C CA . GLY A 1 110 ? 18.455 3.739 -36.739 1.00 63.16 110 GLY A CA 1
ATOM 873 C C . GLY A 1 110 ? 19.722 4.487 -36.319 1.00 63.16 110 GLY A C 1
ATOM 874 O O . GLY A 1 110 ? 20.744 4.370 -36.994 1.00 63.16 110 GLY A O 1
ATOM 875 N N . GLU A 1 111 ? 19.651 5.265 -35.236 1.00 62.25 111 GLU A N 1
ATOM 876 C CA . GLU A 1 111 ? 20.652 6.279 -34.885 1.00 62.25 111 GLU A CA 1
ATOM 877 C C . GLU A 1 111 ? 21.805 5.775 -33.982 1.00 62.25 111 GLU A C 1
ATOM 879 O O . GLU A 1 111 ? 22.690 6.556 -33.635 1.00 62.25 111 GLU A O 1
ATOM 884 N N . THR A 1 112 ? 21.878 4.479 -33.629 1.00 60.50 112 THR A N 1
ATOM 885 C CA . THR A 1 112 ? 22.802 4.003 -32.575 1.00 60.50 112 THR A CA 1
ATOM 886 C C . THR A 1 112 ? 23.908 3.029 -33.013 1.00 60.50 112 THR A C 1
ATOM 888 O O . THR A 1 112 ? 23.667 1.916 -33.477 1.00 60.50 112 THR A O 1
ATOM 891 N N . ASP A 1 113 ? 25.161 3.428 -32.741 1.00 64.00 113 ASP A N 1
ATOM 892 C CA . ASP A 1 113 ? 26.387 2.605 -32.823 1.00 64.00 113 ASP A CA 1
ATOM 893 C C . ASP A 1 113 ? 26.613 1.741 -31.549 1.00 64.00 113 ASP A C 1
ATOM 895 O O . ASP A 1 113 ? 27.497 0.884 -31.523 1.00 64.00 113 ASP A O 1
ATOM 899 N N . ASP A 1 114 ? 25.812 1.931 -30.485 1.00 72.12 114 ASP A N 1
ATOM 900 C CA . ASP A 1 114 ? 26.038 1.372 -29.132 1.00 72.12 114 ASP A CA 1
ATOM 901 C C . ASP A 1 114 ? 24.934 0.378 -28.677 1.00 72.12 114 ASP A C 1
ATOM 903 O O . ASP A 1 114 ? 24.597 0.269 -27.494 1.00 72.12 114 ASP A O 1
ATOM 907 N N . SER A 1 115 ? 24.376 -0.394 -29.625 1.00 77.69 115 SER A N 1
ATOM 908 C CA . SER A 1 115 ? 23.155 -1.215 -29.438 1.00 77.69 115 SER A CA 1
ATOM 909 C C . SER A 1 115 ? 23.163 -2.182 -28.242 1.00 77.69 115 SER A C 1
ATOM 911 O O . SER A 1 115 ? 22.109 -2.503 -27.691 1.00 77.69 115 SER A O 1
ATOM 913 N N . ALA A 1 116 ? 24.335 -2.644 -27.796 1.00 84.25 116 ALA A N 1
ATOM 914 C CA . ALA A 1 116 ? 24.444 -3.544 -26.648 1.00 84.25 116 ALA A CA 1
ATOM 915 C C . ALA A 1 116 ? 24.099 -2.847 -25.321 1.00 84.25 116 ALA A C 1
ATOM 917 O O . ALA A 1 116 ? 23.510 -3.464 -24.428 1.00 84.25 116 ALA A O 1
ATOM 918 N N . ARG A 1 117 ? 24.454 -1.564 -25.184 1.00 86.75 117 ARG A N 1
ATOM 919 C CA . ARG A 1 117 ? 24.146 -0.763 -23.997 1.00 86.75 117 ARG A CA 1
ATOM 920 C C . ARG A 1 117 ? 22.655 -0.452 -23.933 1.00 86.75 117 ARG A C 1
ATOM 922 O O . ARG A 1 117 ? 22.045 -0.637 -22.880 1.00 86.75 117 ARG A O 1
ATOM 929 N N . ASP A 1 118 ? 22.070 -0.047 -25.051 1.00 86.44 118 ASP A N 1
ATOM 930 C CA . ASP A 1 118 ? 20.650 0.303 -25.127 1.00 86.44 118 ASP A CA 1
ATOM 931 C C . ASP A 1 118 ? 19.758 -0.920 -24.919 1.00 86.44 118 ASP A C 1
ATOM 933 O O . ASP A 1 118 ? 18.790 -0.856 -24.161 1.00 86.44 118 ASP A O 1
ATOM 937 N N . ALA A 1 119 ? 20.146 -2.075 -25.470 1.00 86.75 119 ALA A N 1
ATOM 938 C CA . ALA A 1 119 ? 19.479 -3.345 -25.199 1.00 86.75 119 ALA A CA 1
ATOM 939 C C . ALA A 1 119 ? 19.505 -3.713 -23.704 1.00 86.75 119 ALA A C 1
ATOM 941 O O . ALA A 1 119 ? 18.514 -4.217 -23.173 1.00 86.75 119 ALA A O 1
ATOM 942 N N . ALA A 1 120 ? 20.610 -3.442 -23.000 1.00 90.38 120 ALA A N 1
ATOM 943 C CA . ALA A 1 120 ? 20.704 -3.698 -21.564 1.00 90.38 120 ALA A CA 1
ATOM 944 C C . ALA A 1 120 ? 19.793 -2.764 -20.748 1.00 90.38 120 ALA A C 1
ATOM 946 O O . ALA A 1 120 ? 19.083 -3.229 -19.853 1.00 90.38 120 ALA A O 1
ATOM 947 N N . ILE A 1 121 ? 19.770 -1.466 -21.073 1.00 90.19 121 ILE A N 1
ATOM 948 C CA . ILE A 1 121 ? 18.896 -0.490 -20.403 1.00 90.19 121 ILE A CA 1
ATOM 949 C C . ILE A 1 121 ? 17.423 -0.830 -20.659 1.00 90.19 121 ILE A C 1
ATOM 951 O O . ILE A 1 121 ? 16.612 -0.775 -19.731 1.00 90.19 121 ILE A O 1
ATOM 955 N N . LEU A 1 122 ? 17.084 -1.224 -21.889 1.00 91.62 122 LEU A N 1
ATOM 956 C CA . LEU A 1 122 ? 15.736 -1.640 -22.253 1.00 91.62 122 LEU A CA 1
ATOM 957 C C . LEU A 1 122 ? 15.303 -2.888 -21.471 1.00 91.62 122 LEU A C 1
ATOM 959 O O . LEU A 1 122 ? 14.238 -2.883 -20.857 1.00 91.62 122 LEU A O 1
ATOM 963 N N . ALA A 1 123 ? 16.147 -3.920 -21.411 1.00 92.38 123 ALA A N 1
ATOM 964 C CA . ALA A 1 123 ? 15.847 -5.145 -20.669 1.00 92.38 123 ALA A CA 1
ATOM 965 C C . ALA A 1 123 ? 15.632 -4.887 -19.163 1.00 92.38 123 ALA A C 1
ATOM 967 O O . ALA A 1 123 ? 14.770 -5.508 -18.529 1.00 92.38 123 ALA A O 1
ATOM 968 N N . ASP A 1 124 ? 16.392 -3.961 -18.574 1.00 94.19 124 ASP A N 1
ATOM 969 C CA . ASP A 1 124 ? 16.194 -3.547 -17.184 1.00 94.19 124 ASP A CA 1
ATOM 970 C C . ASP A 1 124 ? 14.885 -2.767 -16.994 1.00 94.19 124 ASP A C 1
ATOM 972 O O . ASP A 1 124 ? 14.166 -3.013 -16.020 1.00 94.19 124 ASP A O 1
ATOM 976 N N . ALA A 1 125 ? 14.537 -1.872 -17.924 1.00 94.12 125 ALA A N 1
ATOM 977 C CA . ALA A 1 125 ? 13.267 -1.150 -17.899 1.00 94.12 125 ALA A CA 1
ATOM 978 C C . ALA A 1 125 ? 12.074 -2.116 -17.989 1.00 94.12 125 ALA A C 1
ATOM 980 O O . ALA A 1 125 ? 11.176 -2.063 -17.148 1.00 94.12 125 ALA A O 1
ATOM 981 N N . GLU A 1 126 ? 12.098 -3.068 -18.921 1.00 94.69 126 GLU A N 1
ATOM 982 C CA . GLU A 1 126 ? 11.057 -4.092 -19.072 1.00 94.69 126 GLU A CA 1
ATOM 983 C C . GLU A 1 126 ? 10.898 -4.950 -17.816 1.00 94.69 126 GLU A C 1
ATOM 985 O O . GLU A 1 126 ? 9.781 -5.215 -17.360 1.00 94.69 126 GLU A O 1
ATOM 990 N N . ARG A 1 127 ? 12.013 -5.340 -17.191 1.00 95.75 127 ARG A N 1
ATOM 991 C CA . ARG A 1 127 ? 11.981 -6.084 -15.929 1.00 95.75 127 ARG A CA 1
ATOM 992 C C . ARG A 1 127 ? 11.299 -5.285 -14.818 1.00 95.75 127 ARG A C 1
ATOM 994 O O . ARG A 1 127 ? 10.574 -5.880 -14.015 1.00 95.75 127 ARG A O 1
ATOM 1001 N N . ILE A 1 128 ? 11.549 -3.976 -14.742 1.00 95.75 128 ILE A N 1
ATOM 1002 C CA . ILE A 1 128 ? 10.900 -3.089 -13.768 1.00 95.75 128 ILE A CA 1
ATOM 1003 C C . ILE A 1 128 ? 9.402 -2.990 -14.053 1.00 95.75 128 ILE A C 1
ATOM 1005 O O . ILE A 1 128 ? 8.630 -3.098 -13.107 1.00 95.75 128 ILE A O 1
ATOM 1009 N N . LEU A 1 129 ? 8.990 -2.851 -15.315 1.00 95.75 129 LEU A N 1
ATOM 101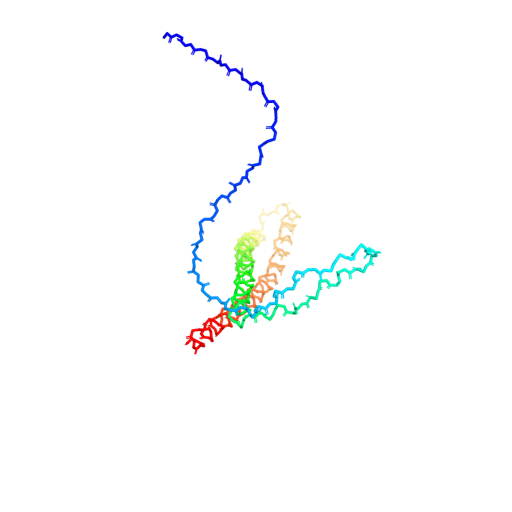0 C CA . LEU A 1 129 ? 7.575 -2.770 -15.693 1.00 95.75 129 LEU A CA 1
ATOM 1011 C C . LEU A 1 129 ? 6.813 -4.040 -15.296 1.00 95.75 129 LEU A C 1
ATOM 1013 O O . LEU A 1 129 ? 5.865 -3.972 -14.520 1.00 95.75 129 LEU A O 1
ATOM 1017 N N . VAL A 1 130 ? 7.294 -5.215 -15.716 1.00 96.25 130 VAL A N 1
ATOM 1018 C CA . VAL A 1 130 ? 6.610 -6.494 -15.451 1.00 96.25 130 VAL A CA 1
ATOM 1019 C C . VAL A 1 130 ? 6.512 -6.791 -13.953 1.00 96.25 130 VAL A C 1
ATOM 1021 O O . VAL A 1 130 ? 5.470 -7.216 -13.453 1.00 96.25 130 VAL A O 1
ATOM 1024 N N . ARG A 1 131 ? 7.606 -6.593 -13.205 1.00 96.25 131 ARG A N 1
ATOM 1025 C CA . ARG A 1 131 ? 7.596 -6.827 -11.751 1.00 96.25 131 ARG A CA 1
ATOM 1026 C C . ARG A 1 131 ? 6.817 -5.749 -11.009 1.00 96.25 131 ARG A C 1
ATOM 1028 O O . ARG A 1 131 ? 6.200 -6.052 -9.990 1.00 96.25 131 ARG A O 1
ATOM 1035 N N . GLY A 1 132 ? 6.878 -4.518 -11.502 1.00 96.69 132 GLY A N 1
ATOM 1036 C CA . GLY A 1 132 ? 6.185 -3.368 -10.952 1.00 96.69 132 GLY A CA 1
ATOM 1037 C C . GLY A 1 132 ? 4.679 -3.551 -11.009 1.00 96.69 132 GLY A C 1
ATOM 1038 O O . GLY A 1 132 ? 4.042 -3.469 -9.964 1.00 96.69 132 GLY A O 1
ATOM 1039 N N . ASP A 1 133 ? 4.136 -3.903 -12.173 1.00 95.88 133 ASP A N 1
ATOM 1040 C CA . ASP A 1 133 ? 2.697 -4.120 -12.358 1.00 95.88 133 ASP A CA 1
ATOM 1041 C C . ASP A 1 133 ? 2.169 -5.213 -11.423 1.00 95.88 133 ASP A C 1
ATOM 1043 O O . ASP A 1 133 ? 1.222 -4.992 -10.666 1.00 95.88 133 ASP A O 1
ATOM 1047 N N . ARG A 1 134 ? 2.860 -6.359 -11.359 1.00 97.12 134 ARG A N 1
ATOM 1048 C CA . ARG A 1 134 ? 2.503 -7.433 -10.420 1.00 97.12 134 ARG A CA 1
ATOM 1049 C C . ARG A 1 134 ? 2.516 -6.954 -8.966 1.00 97.12 134 ARG A C 1
ATOM 1051 O O . ARG A 1 134 ? 1.632 -7.293 -8.183 1.00 97.12 134 ARG A O 1
ATOM 1058 N N . ARG A 1 135 ? 3.529 -6.178 -8.579 1.00 96.75 135 ARG A N 1
ATOM 1059 C CA . ARG A 1 135 ? 3.642 -5.670 -7.209 1.00 96.75 135 ARG A CA 1
ATOM 1060 C C . ARG A 1 135 ? 2.560 -4.632 -6.891 1.00 96.75 135 ARG A C 1
ATOM 1062 O O . ARG A 1 135 ? 2.084 -4.605 -5.759 1.00 96.75 135 ARG A O 1
ATOM 1069 N N . VAL A 1 136 ? 2.146 -3.816 -7.860 1.00 97.69 136 VAL A N 1
ATOM 1070 C CA . VAL A 1 136 ? 1.022 -2.875 -7.715 1.00 97.69 136 VAL A CA 1
ATOM 1071 C C . VAL A 1 136 ? -0.276 -3.629 -7.420 1.00 97.69 136 VAL A C 1
ATOM 1073 O O . VAL A 1 136 ? -0.991 -3.261 -6.487 1.00 97.69 136 VAL A O 1
ATOM 1076 N N . GLU A 1 137 ? -0.556 -4.721 -8.136 1.00 97.00 137 GLU A N 1
ATOM 1077 C CA . GLU A 1 137 ? -1.724 -5.572 -7.867 1.00 97.00 137 GLU A CA 1
ATOM 1078 C C . GLU A 1 137 ? -1.699 -6.157 -6.445 1.00 97.00 137 GLU A C 1
ATOM 1080 O O . GLU A 1 137 ? -2.692 -6.076 -5.715 1.00 97.00 137 GLU A O 1
ATOM 1085 N N . GLU A 1 138 ? -0.550 -6.689 -6.015 1.00 97.25 138 GLU A N 1
ATOM 1086 C CA . GLU A 1 138 ? -0.356 -7.209 -4.655 1.00 97.25 138 GLU A CA 1
ATOM 1087 C C . GLU A 1 138 ? -0.594 -6.125 -3.590 1.00 97.25 138 GLU A C 1
ATOM 1089 O O . GLU A 1 138 ? -1.271 -6.364 -2.586 1.00 97.25 138 GLU A O 1
ATOM 1094 N N . ILE A 1 139 ? -0.070 -4.916 -3.810 1.00 97.88 139 ILE A N 1
ATOM 1095 C CA . ILE A 1 139 ? -0.262 -3.777 -2.909 1.00 97.88 139 ILE A CA 1
ATOM 1096 C C . ILE A 1 139 ? -1.740 -3.388 -2.826 1.00 97.88 139 ILE A C 1
ATOM 1098 O O . ILE A 1 139 ? -2.257 -3.203 -1.722 1.00 97.88 139 ILE A O 1
ATOM 1102 N N . HIS A 1 140 ? -2.448 -3.310 -3.954 1.00 97.88 140 HIS A N 1
ATOM 1103 C CA . HIS A 1 140 ? -3.878 -3.003 -3.955 1.00 97.88 140 HIS A CA 1
ATOM 1104 C C . HIS A 1 140 ? -4.699 -4.054 -3.209 1.00 97.88 140 HIS A C 1
ATOM 1106 O O . HIS A 1 140 ? -5.600 -3.697 -2.444 1.00 97.88 140 HIS A O 1
ATOM 1112 N N . HIS A 1 141 ? -4.364 -5.336 -3.369 1.00 97.75 141 HIS A N 1
ATOM 1113 C CA . HIS A 1 141 ? -5.000 -6.407 -2.610 1.00 97.75 141 HIS A CA 1
ATOM 1114 C C . HIS A 1 141 ? -4.781 -6.233 -1.099 1.00 97.75 141 HIS A C 1
ATOM 1116 O O . HIS A 1 141 ? -5.738 -6.268 -0.320 1.00 97.75 141 HIS A O 1
ATOM 1122 N N . ASN A 1 142 ? -3.543 -5.954 -0.685 1.00 97.44 142 ASN A N 1
ATOM 1123 C CA . ASN A 1 142 ? -3.202 -5.724 0.718 1.00 97.44 142 ASN A CA 1
ATOM 1124 C C . ASN A 1 142 ? -3.916 -4.494 1.297 1.00 97.44 142 ASN A C 1
ATOM 1126 O O . ASN A 1 142 ? -4.459 -4.561 2.401 1.00 97.44 142 ASN A O 1
ATOM 1130 N N . LEU A 1 143 ? -3.966 -3.383 0.555 1.00 98.00 143 LEU A N 1
ATOM 1131 C CA . LEU A 1 143 ? -4.679 -2.171 0.968 1.00 98.00 143 LEU A CA 1
ATOM 1132 C C . LEU A 1 143 ? -6.176 -2.426 1.134 1.00 98.00 143 LEU A C 1
ATOM 1134 O O . LEU A 1 143 ? -6.762 -1.988 2.127 1.00 98.00 143 LEU A O 1
ATOM 1138 N N . SER A 1 144 ? -6.789 -3.154 0.198 1.00 97.88 144 SER A N 1
ATOM 1139 C CA . SER A 1 144 ? -8.200 -3.535 0.280 1.00 97.88 144 SER A CA 1
ATOM 1140 C C . SER A 1 144 ? -8.476 -4.351 1.545 1.00 97.88 144 SER A C 1
ATOM 1142 O O . SER A 1 144 ? -9.347 -3.990 2.340 1.00 97.88 144 SER A O 1
ATOM 1144 N N . PHE A 1 145 ? -7.666 -5.384 1.789 1.00 97.94 145 PHE A N 1
ATOM 1145 C CA . PHE A 1 145 ? -7.787 -6.247 2.960 1.00 97.94 145 PHE A CA 1
ATOM 1146 C C . PHE A 1 145 ? -7.622 -5.484 4.283 1.00 97.94 145 PHE A C 1
ATOM 1148 O O .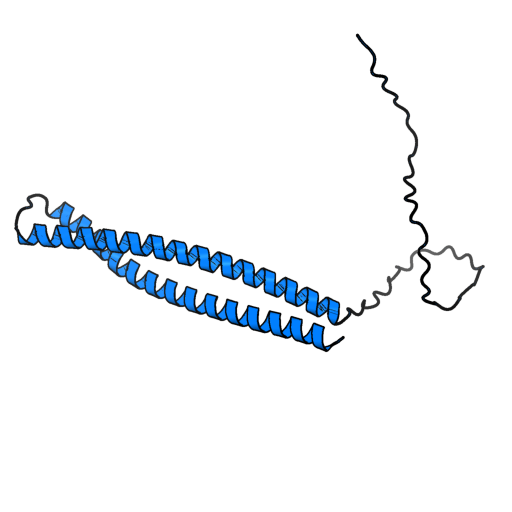 PHE A 1 145 ? -8.448 -5.610 5.189 1.00 97.94 145 PHE A O 1
ATOM 1155 N N . LEU A 1 146 ? -6.579 -4.659 4.404 1.00 97.81 146 LEU A N 1
ATOM 1156 C CA . LEU A 1 146 ? -6.312 -3.895 5.626 1.00 97.81 146 LEU A CA 1
ATOM 1157 C C . LEU A 1 146 ? -7.374 -2.821 5.877 1.00 97.81 146 LEU A C 1
ATOM 1159 O O . LEU A 1 146 ? -7.753 -2.582 7.026 1.00 97.81 146 LEU A O 1
ATOM 1163 N N . THR A 1 147 ? -7.890 -2.198 4.818 1.00 97.56 147 THR A N 1
ATOM 1164 C CA . THR A 1 147 ? -8.967 -1.208 4.925 1.00 97.56 147 THR A CA 1
ATOM 1165 C C . THR A 1 147 ? -10.267 -1.854 5.398 1.00 97.56 147 THR A C 1
ATOM 1167 O O . THR A 1 147 ? -10.929 -1.298 6.281 1.00 97.56 147 THR A O 1
ATOM 1170 N N . ASP A 1 148 ? -10.611 -3.037 4.878 1.00 97.69 148 ASP A N 1
ATOM 1171 C CA . ASP A 1 148 ? -11.759 -3.813 5.358 1.00 97.69 148 ASP A CA 1
ATOM 1172 C C . ASP A 1 148 ? -11.588 -4.219 6.828 1.00 97.69 148 ASP A C 1
ATOM 1174 O O . ASP A 1 148 ? -12.466 -3.968 7.658 1.00 97.69 148 ASP A O 1
ATOM 1178 N N . MET A 1 149 ? -10.419 -4.754 7.191 1.00 96.94 149 MET A N 1
ATOM 1179 C CA . MET A 1 149 ? -10.118 -5.127 8.573 1.00 96.94 149 MET A CA 1
ATOM 1180 C C . MET A 1 149 ? -10.251 -3.934 9.524 1.00 96.94 149 MET A C 1
ATOM 1182 O O . MET A 1 149 ? -10.898 -4.045 10.567 1.00 96.94 149 MET A O 1
ATOM 1186 N N . ARG A 1 150 ? -9.700 -2.773 9.152 1.00 96.75 150 ARG A N 1
ATOM 1187 C CA . ARG A 1 150 ? -9.826 -1.536 9.930 1.00 96.75 150 ARG A CA 1
ATOM 1188 C C . ARG A 1 150 ? -11.292 -1.152 10.121 1.00 96.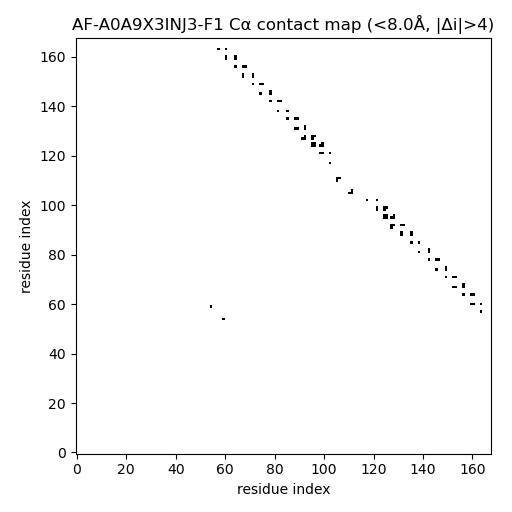75 150 ARG A C 1
ATOM 1190 O O . ARG A 1 150 ? -11.698 -0.876 11.245 1.00 96.75 150 ARG A O 1
ATOM 1197 N N . ARG A 1 151 ? -12.096 -1.181 9.051 1.00 96.88 151 ARG A N 1
ATOM 1198 C CA . ARG A 1 151 ? -13.534 -0.867 9.100 1.00 96.88 151 ARG A CA 1
ATOM 1199 C C . ARG A 1 151 ? -14.286 -1.796 10.055 1.00 96.88 151 ARG A C 1
ATOM 1201 O O . ARG A 1 151 ? -15.116 -1.330 10.839 1.00 96.88 151 ARG A O 1
ATOM 1208 N N . ARG A 1 152 ? -13.996 -3.098 10.008 1.00 96.50 152 ARG A N 1
ATOM 1209 C CA . ARG A 1 152 ? -14.605 -4.097 10.898 1.00 96.50 152 ARG A CA 1
ATOM 1210 C C . ARG A 1 152 ? -14.241 -3.834 12.356 1.00 96.50 152 ARG A C 1
ATOM 1212 O O . ARG A 1 152 ? -15.132 -3.807 13.195 1.00 96.50 152 ARG A O 1
ATOM 1219 N N . LEU A 1 153 ? -12.971 -3.552 12.649 1.00 95.50 153 LEU A N 1
ATOM 1220 C CA . LEU A 1 153 ? -12.524 -3.220 14.006 1.00 95.50 153 LEU A CA 1
ATOM 1221 C C . LEU A 1 153 ? -13.190 -1.954 14.550 1.00 95.50 153 LEU A C 1
ATOM 1223 O O . LEU A 1 153 ? -13.606 -1.945 15.705 1.00 95.50 153 LEU A O 1
ATOM 1227 N N . THR A 1 154 ? -13.334 -0.911 13.728 1.00 94.75 154 THR A N 1
ATOM 1228 C CA . THR A 1 154 ? -14.064 0.305 14.118 1.00 94.75 154 THR A CA 1
ATOM 1229 C C . THR A 1 154 ? -15.520 -0.015 14.447 1.00 94.75 154 THR A C 1
ATOM 1231 O O . THR A 1 154 ? -16.007 0.371 15.503 1.00 94.75 154 THR A O 1
ATOM 1234 N N . THR A 1 155 ? -16.181 -0.804 13.594 1.00 95.81 155 THR A N 1
ATOM 1235 C CA . THR A 1 155 ? -17.577 -1.214 13.805 1.00 95.81 155 THR A CA 1
ATOM 1236 C C . THR A 1 155 ? -17.750 -1.976 15.122 1.00 95.81 155 THR A C 1
ATOM 1238 O O . THR A 1 155 ? -18.676 -1.692 15.877 1.00 95.81 155 THR A O 1
ATOM 1241 N N . GLU A 1 156 ? -16.861 -2.923 15.430 1.00 93.88 156 GLU A N 1
ATOM 1242 C CA . GLU A 1 156 ? -16.937 -3.675 16.690 1.00 93.88 156 GLU A CA 1
ATOM 1243 C C . GLU A 1 156 ? -16.595 -2.814 17.913 1.00 93.88 156 GLU A C 1
ATOM 1245 O O . GLU A 1 156 ? -17.246 -2.934 18.950 1.00 93.88 156 GLU A O 1
ATOM 1250 N N . ALA A 1 157 ? -15.623 -1.904 17.805 1.00 92.00 157 ALA A N 1
ATOM 1251 C CA . ALA A 1 157 ? -15.307 -0.974 18.886 1.00 92.00 157 ALA A CA 1
ATOM 1252 C C . ALA A 1 157 ? -16.500 -0.062 19.213 1.00 92.00 157 ALA A C 1
ATOM 1254 O O . ALA A 1 157 ? -16.787 0.177 20.386 1.00 92.00 157 ALA A O 1
ATOM 1255 N N . ASP A 1 158 ? -17.222 0.409 18.196 1.00 92.94 158 ASP A N 1
ATOM 1256 C CA . ASP A 1 158 ? -18.410 1.245 18.376 1.00 92.94 158 ASP A CA 1
ATOM 1257 C C . ASP A 1 158 ? -19.583 0.456 18.967 1.00 92.94 158 ASP A C 1
ATOM 1259 O O . ASP A 1 158 ? -20.252 0.950 19.874 1.00 92.94 158 ASP A O 1
ATOM 1263 N N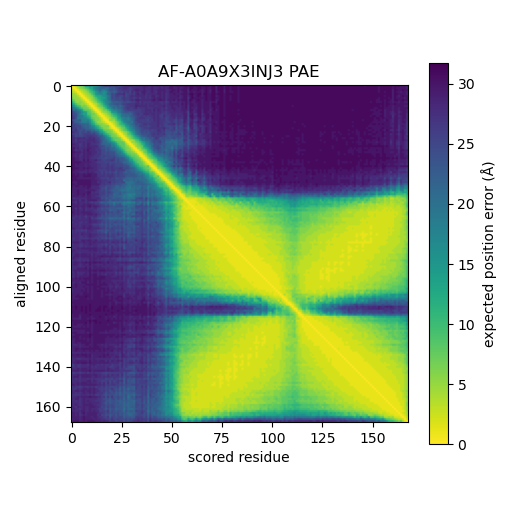 . ARG A 1 159 ? -19.779 -0.803 18.553 1.00 93.19 159 ARG A N 1
ATOM 1264 C CA . ARG A 1 159 ? -20.762 -1.706 19.180 1.00 93.19 159 ARG A CA 1
ATOM 1265 C C . ARG A 1 159 ? -20.481 -1.928 20.663 1.00 93.19 159 ARG A C 1
ATOM 1267 O O . ARG A 1 159 ? -21.400 -1.868 21.473 1.00 93.19 159 ARG A O 1
ATOM 1274 N N . LEU A 1 160 ? -19.220 -2.156 21.031 1.00 91.00 160 LEU A N 1
ATOM 1275 C CA . LEU A 1 160 ? -18.826 -2.326 22.431 1.00 91.00 160 LEU A CA 1
ATOM 1276 C C . LEU A 1 160 ? -19.056 -1.053 23.253 1.00 91.00 160 LEU A C 1
ATOM 1278 O O . LEU A 1 160 ? -19.518 -1.135 24.388 1.00 91.00 160 LEU A O 1
ATOM 1282 N N . ARG A 1 161 ? -18.781 0.126 22.683 1.00 89.06 161 ARG A N 1
ATOM 1283 C CA . ARG A 1 161 ? -19.075 1.414 23.332 1.00 89.06 161 ARG A CA 1
ATOM 1284 C C . ARG A 1 161 ? -20.576 1.621 23.536 1.00 89.06 161 ARG A C 1
ATOM 1286 O O . ARG A 1 161 ? -20.970 2.046 24.617 1.00 89.06 161 ARG A O 1
ATOM 1293 N N . ALA A 1 162 ? -21.397 1.287 22.539 1.00 89.94 162 ALA A N 1
ATOM 1294 C CA . ALA A 1 162 ? -22.853 1.366 22.646 1.00 89.94 162 ALA A CA 1
ATOM 1295 C C . ALA A 1 162 ? -23.395 0.429 23.737 1.00 89.94 162 ALA A C 1
ATOM 1297 O O . ALA A 1 162 ? -24.180 0.858 24.573 1.00 89.94 162 ALA A O 1
ATOM 1298 N N . TYR A 1 163 ? -22.889 -0.806 23.809 1.00 87.06 163 TYR A N 1
ATOM 1299 C CA . TYR A 1 163 ? -23.265 -1.760 24.856 1.00 87.06 163 TYR A CA 1
ATOM 1300 C C . TYR A 1 163 ? -22.971 -1.248 26.278 1.00 87.06 163 TYR A C 1
ATOM 1302 O O . TYR A 1 163 ? -23.730 -1.531 27.201 1.00 87.06 163 TYR A O 1
ATOM 1310 N N . VAL A 1 164 ? -21.885 -0.490 26.475 1.00 84.88 164 VAL A N 1
ATOM 1311 C CA . VAL A 1 164 ? -21.608 0.158 27.771 1.00 84.88 164 VAL A CA 1
ATOM 1312 C C . VAL A 1 164 ? -22.609 1.274 28.048 1.00 84.88 164 VAL A C 1
ATOM 1314 O O . VAL A 1 164 ? -23.112 1.350 29.161 1.00 84.88 164 VAL A O 1
ATOM 1317 N N . ALA A 1 165 ? -22.918 2.101 27.047 1.00 82.88 165 ALA A N 1
ATOM 1318 C CA . ALA A 1 165 ? -23.840 3.227 27.194 1.00 82.88 165 ALA A CA 1
ATOM 1319 C C . ALA A 1 165 ? -25.299 2.799 27.454 1.00 82.88 165 ALA A C 1
ATOM 1321 O O . ALA A 1 165 ? -26.038 3.531 28.099 1.00 82.88 165 ALA A O 1
ATOM 1322 N N . GLU A 1 166 ? -25.716 1.632 26.956 1.00 82.19 166 GLU A N 1
ATOM 1323 C CA . GLU A 1 166 ? -27.054 1.057 27.186 1.00 82.19 166 GLU A CA 1
ATOM 1324 C C . GLU A 1 166 ? -27.161 0.264 28.503 1.00 82.19 166 GLU A C 1
ATOM 1326 O O . GLU A 1 166 ? -28.262 -0.078 28.932 1.00 82.19 166 GLU A O 1
ATOM 1331 N N . GLY A 1 167 ? -26.025 -0.086 29.117 1.00 66.31 167 GLY A N 1
ATOM 1332 C CA . GLY A 1 167 ? -25.942 -0.883 30.344 1.00 66.31 167 GLY A CA 1
ATOM 1333 C C . GLY A 1 167 ? -25.909 -0.075 31.648 1.00 66.31 167 GLY A C 1
ATOM 1334 O O . GLY A 1 167 ? -25.763 -0.688 32.711 1.00 66.31 167 GLY A O 1
ATOM 1335 N N . GLU A 1 168 ? -26.013 1.254 31.560 1.00 49.44 168 GLU A N 1
ATOM 1336 C CA . GLU A 1 168 ? -26.203 2.209 32.670 1.00 49.44 168 GLU A CA 1
ATOM 1337 C C . GLU A 1 168 ? -27.684 2.575 32.845 1.00 49.44 168 GLU A C 1
ATOM 1339 O O . GLU A 1 168 ? -28.111 2.706 34.017 1.00 49.44 168 GLU A O 1
#

Organism: NCBI:txid2994654

Sequence (168 aa):
MAARQRRRKGNGSDRMVVSCSPIRKRCGIIVADDSRLGCNLEPYRRICVLFPRFRSKERDVRSDVERLTTIQNSISKVIGEIEQELIGLTARIEDARSRAAFLYGDMIEGETDDSARDAAILADAERILVRGDRRVEEIHHNLSFLTDMRRRLTTEADRLRAYVAEGE